Protein AF-A0A1V5F8I4-F1 (afdb_monomer_lite)

Foldseek 3Di:
DQDPVPPDQNQVVLLVLLVCQVVLHQDEAEQDDPPLVDFLSDDPQLVQLSVLSCVLADAPSRNYHYYTDNFDDPDPPGDPDDDPCVPDPQAHWPDHDNGQCVQDDPPDPFWGKTHGPFWIKIHGQAQQDKDKDAAPDWWQWPVVRDTDRMDIADHSGMTTTGHDPDPPPD

Secondary structure (DSSP, 8-state):
----TTTS-HHHHHHHHHHHHHTT--EEEE---TTSSSGGG--HHHHHHHHHHHHHH--TTS-EEEE---SSSS-TTS-----GGGG----SBS---SSGGGGBPTT-SSEEEEEETTEEEEEE--SS--EEEEEEEEEEETTTTEEEEEEEE-TTEEEEEEPP------

pLDDT: mean 89.68, std 12.41, range [40.22, 98.56]

Radius of gyration: 15.93 Å; chains: 1; bounding box: 41×40×38 Å

Structure (mmCIF, N/CA/C/O backbone):
data_AF-A0A1V5F8I4-F1
#
_entry.id   AF-A0A1V5F8I4-F1
#
loop_
_atom_site.group_PDB
_atom_site.id
_atom_site.type_symbol
_atom_site.label_atom_id
_atom_site.label_alt_id
_atom_site.label_comp_id
_atom_site.label_asym_id
_atom_site.label_entity_id
_atom_site.label_seq_id
_atom_site.pdbx_PDB_ins_code
_atom_site.Cartn_x
_atom_site.Cartn_y
_atom_site.Cartn_z
_atom_site.occupancy
_atom_site.B_iso_or_equiv
_atom_site.auth_seq_id
_atom_site.auth_comp_id
_atom_site.auth_asym_id
_atom_site.auth_atom_id
_atom_site.pdbx_PDB_model_num
ATOM 1 N N . MET A 1 1 ? 1.263 0.040 -13.005 1.00 61.34 1 MET A N 1
ATOM 2 C CA . MET A 1 1 ? 0.921 1.371 -12.443 1.00 61.34 1 MET A CA 1
ATOM 3 C C . MET A 1 1 ? -0.099 1.089 -11.346 1.00 61.34 1 MET A C 1
ATOM 5 O O . MET A 1 1 ? -1.054 0.413 -11.674 1.00 61.34 1 MET A O 1
ATOM 9 N N . HIS A 1 2 ? 0.117 1.453 -10.074 1.00 64.38 2 HIS A N 1
ATOM 10 C CA . HIS A 1 2 ? -0.819 1.110 -8.966 1.00 64.38 2 HIS A CA 1
ATOM 11 C C . HIS A 1 2 ? -1.588 2.307 -8.398 1.00 64.38 2 HIS A C 1
ATOM 13 O O . HIS A 1 2 ? -2.452 2.142 -7.544 1.00 64.38 2 HIS A O 1
ATOM 19 N N . ALA A 1 3 ? -1.288 3.502 -8.893 1.00 67.25 3 ALA A N 1
ATOM 20 C CA . ALA A 1 3 ? -2.023 4.719 -8.622 1.00 67.25 3 ALA A CA 1
ATOM 21 C C . ALA A 1 3 ? -2.106 5.454 -9.962 1.00 67.25 3 ALA A C 1
ATOM 23 O O . ALA A 1 3 ? -1.100 5.928 -10.487 1.00 67.25 3 ALA A O 1
ATOM 24 N N . ASN A 1 4 ? -3.263 5.342 -10.608 1.00 74.12 4 ASN A N 1
ATOM 25 C CA . ASN A 1 4 ? -3.566 6.023 -11.859 1.00 74.12 4 ASN A CA 1
ATOM 26 C C . ASN A 1 4 ? -4.978 6.603 -11.803 1.00 74.12 4 ASN A C 1
ATOM 28 O O . ASN A 1 4 ? -5.811 6.378 -12.681 1.00 74.12 4 ASN A O 1
ATOM 32 N N . GLU A 1 5 ? -5.257 7.310 -10.716 1.00 72.38 5 GLU A N 1
ATOM 33 C CA . GLU A 1 5 ? -6.597 7.691 -10.278 1.00 72.38 5 GLU A CA 1
ATOM 34 C C . GLU A 1 5 ? -7.369 8.555 -11.287 1.00 72.38 5 GLU A C 1
ATOM 36 O O . GLU A 1 5 ? -8.589 8.695 -11.168 1.00 72.38 5 GLU A O 1
ATOM 41 N N . LYS A 1 6 ? -6.664 9.130 -12.272 1.00 80.75 6 LYS A N 1
ATOM 42 C CA . LYS A 1 6 ? -7.229 9.971 -13.334 1.00 80.75 6 LYS A CA 1
ATOM 43 C C . LYS A 1 6 ? -7.647 9.206 -14.585 1.00 80.75 6 LYS A C 1
ATOM 45 O O . LYS A 1 6 ? -8.505 9.703 -15.306 1.00 80.75 6 LYS A O 1
ATOM 50 N N . PHE A 1 7 ? -7.038 8.055 -14.869 1.00 82.81 7 PHE A N 1
ATOM 51 C CA . PHE A 1 7 ? -7.247 7.345 -16.140 1.00 82.81 7 PHE A CA 1
ATOM 52 C C . PHE A 1 7 ? -7.874 5.959 -15.975 1.00 82.81 7 PHE A C 1
ATOM 54 O O . PHE A 1 7 ? -8.386 5.425 -16.952 1.00 82.81 7 PHE A O 1
ATOM 61 N N . MET A 1 8 ? -7.839 5.373 -14.777 1.00 87.75 8 MET A N 1
ATOM 62 C CA . MET A 1 8 ? -8.454 4.075 -14.497 1.00 87.75 8 MET A CA 1
ATOM 63 C C . MET A 1 8 ? -9.005 4.060 -13.073 1.00 87.75 8 MET A C 1
ATOM 65 O O . MET A 1 8 ? -8.408 4.655 -12.168 1.00 87.75 8 MET A O 1
ATOM 69 N N . ASP A 1 9 ? -10.140 3.391 -12.870 1.00 91.88 9 ASP A N 1
ATOM 70 C CA . ASP A 1 9 ? -10.634 3.163 -11.518 1.00 91.88 9 ASP A CA 1
ATOM 71 C C . ASP A 1 9 ? -9.634 2.318 -10.715 1.00 91.88 9 ASP A C 1
ATOM 73 O O . ASP A 1 9 ? -8.974 1.422 -11.245 1.00 91.88 9 ASP A O 1
ATOM 77 N N . TRP A 1 10 ? -9.488 2.611 -9.422 1.00 93.94 10 TRP A N 1
ATOM 78 C CA . TRP A 1 10 ? -8.502 1.916 -8.597 1.00 93.94 10 TRP A CA 1
ATOM 79 C C . TRP A 1 10 ? -8.809 0.416 -8.475 1.00 93.94 10 TRP A C 1
ATOM 81 O O . TRP A 1 10 ? -7.879 -0.389 -8.482 1.00 93.94 10 TRP A O 1
ATOM 91 N N . ARG A 1 11 ? -10.087 0.015 -8.418 1.00 94.69 11 ARG A N 1
ATOM 92 C CA . ARG A 1 11 ? -10.474 -1.401 -8.309 1.00 94.69 11 ARG A CA 1
ATOM 93 C C . ARG A 1 11 ? -10.184 -2.156 -9.602 1.00 94.69 11 ARG A C 1
ATOM 95 O O . ARG A 1 11 ? -9.601 -3.235 -9.543 1.00 94.69 11 ARG A O 1
ATOM 102 N N . GLU A 1 12 ? -10.511 -1.568 -10.753 1.00 95.00 12 GLU A N 1
ATOM 103 C CA . GLU A 1 12 ? -10.166 -2.125 -12.073 1.00 95.00 12 GLU A CA 1
ATOM 104 C C . GLU A 1 12 ? -8.650 -2.286 -12.226 1.00 95.00 12 GLU A C 1
ATOM 106 O O . GLU A 1 12 ? -8.157 -3.328 -12.662 1.00 95.00 12 GLU A O 1
ATOM 111 N N . LEU A 1 13 ? -7.895 -1.277 -11.782 1.00 93.75 13 LEU A N 1
ATOM 112 C CA . LEU A 1 13 ? -6.442 -1.325 -11.764 1.00 93.75 13 LEU A CA 1
ATOM 113 C C . LEU A 1 13 ? -5.931 -2.473 -10.889 1.00 93.75 13 LEU A C 1
ATOM 115 O O . LEU A 1 13 ? -5.021 -3.179 -11.311 1.00 93.75 13 LEU A O 1
ATOM 119 N N . MET A 1 14 ? -6.489 -2.686 -9.694 1.00 96.00 14 MET A N 1
ATOM 120 C CA . MET 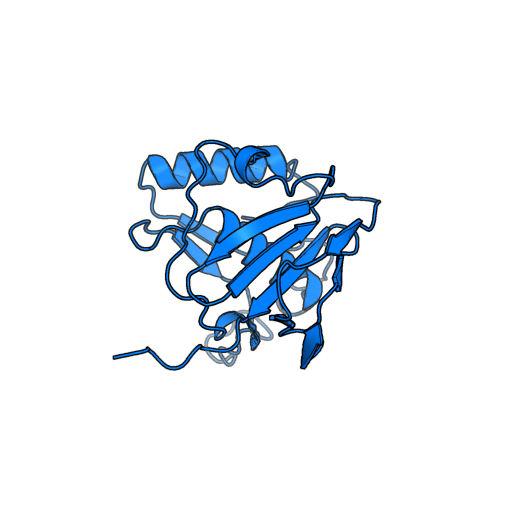A 1 14 ? -6.082 -3.800 -8.828 1.00 96.00 14 MET A CA 1
ATOM 121 C C . MET A 1 14 ? -6.453 -5.168 -9.410 1.00 96.00 14 MET A C 1
ATOM 123 O O . MET A 1 14 ? -5.637 -6.085 -9.315 1.00 96.00 14 MET A O 1
ATOM 127 N N . ALA A 1 15 ? -7.618 -5.304 -10.050 1.00 96.12 15 ALA A N 1
ATOM 128 C CA . ALA A 1 15 ? -8.015 -6.534 -10.737 1.00 96.12 15 ALA A CA 1
ATOM 129 C C . ALA A 1 15 ? -7.004 -6.904 -11.835 1.00 96.12 15 ALA A C 1
ATOM 131 O O . ALA A 1 15 ? -6.433 -7.991 -11.811 1.00 96.12 15 ALA A O 1
ATOM 132 N N . MET A 1 16 ? -6.646 -5.945 -12.695 1.00 95.38 16 MET A N 1
ATOM 133 C CA . MET A 1 16 ? -5.608 -6.146 -13.711 1.00 95.38 16 MET A CA 1
ATOM 134 C C . MET A 1 16 ? -4.260 -6.562 -13.093 1.00 95.38 16 MET A C 1
ATOM 136 O O . MET A 1 16 ? -3.529 -7.369 -13.660 1.00 95.38 16 MET A O 1
ATOM 140 N N . GLN A 1 17 ? -3.889 -6.011 -11.936 1.00 95.44 17 GLN A N 1
ATOM 141 C CA . GLN A 1 17 ? -2.620 -6.348 -11.276 1.00 95.44 17 GLN A CA 1
ATOM 142 C C . GLN A 1 17 ? -2.619 -7.766 -10.694 1.00 95.44 17 GLN A C 1
ATOM 144 O O . GLN A 1 17 ? -1.583 -8.435 -10.730 1.00 95.44 17 GLN A O 1
ATOM 149 N N . ILE A 1 18 ? -3.768 -8.231 -10.205 1.00 96.88 18 ILE A N 1
ATOM 150 C CA . ILE A 1 18 ? -3.981 -9.620 -9.792 1.00 96.88 18 ILE A CA 1
ATOM 151 C C . ILE A 1 18 ? -3.860 -10.561 -11.000 1.00 96.88 18 ILE A C 1
ATOM 153 O O . ILE A 1 18 ? -3.102 -11.529 -10.929 1.00 96.88 18 ILE A O 1
ATOM 157 N N . ASP A 1 19 ? -4.488 -10.229 -12.129 1.00 97.06 19 ASP A N 1
ATOM 158 C CA . ASP A 1 19 ? -4.408 -11.038 -13.352 1.00 97.06 19 ASP A CA 1
ATOM 159 C C . ASP A 1 19 ? -2.969 -11.153 -13.871 1.00 97.06 19 ASP A C 1
ATOM 161 O O . ASP A 1 19 ? -2.501 -12.240 -14.225 1.00 97.06 19 ASP A O 1
ATOM 165 N N . LEU A 1 20 ? -2.229 -10.038 -13.877 1.00 95.69 20 LEU A N 1
ATOM 166 C CA . LEU A 1 20 ? -0.826 -10.014 -14.298 1.00 95.69 20 LEU A CA 1
ATOM 167 C C . LEU A 1 20 ? 0.056 -10.891 -13.398 1.00 95.69 20 LEU A C 1
ATOM 169 O O . LEU A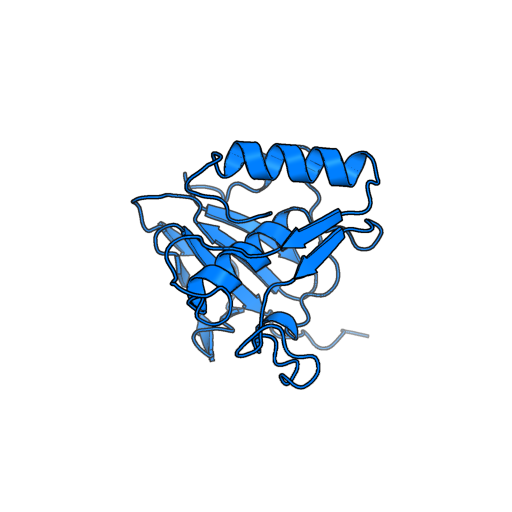 1 20 ? 0.907 -11.631 -13.898 1.00 95.69 20 LEU A O 1
ATOM 173 N N . ARG A 1 21 ? -0.189 -10.836 -12.083 1.00 95.69 21 ARG A N 1
ATOM 174 C CA . ARG A 1 21 ? 0.508 -11.632 -11.064 1.00 95.69 21 ARG A CA 1
ATOM 175 C C . ARG A 1 21 ? 0.252 -13.117 -11.265 1.00 95.69 21 ARG A C 1
ATOM 177 O O . ARG A 1 21 ? 1.197 -13.902 -11.232 1.00 95.69 21 ARG A O 1
ATOM 184 N N . ASP A 1 22 ? -1.004 -13.499 -11.468 1.00 96.25 22 ASP A N 1
ATOM 185 C CA . ASP A 1 22 ? -1.400 -14.902 -11.609 1.00 96.25 22 ASP A CA 1
ATOM 186 C C . ASP A 1 22 ? -0.980 -15.489 -12.959 1.00 96.25 22 ASP A C 1
ATOM 188 O O . ASP A 1 22 ? -0.646 -16.670 -13.043 1.00 96.25 22 ASP A O 1
ATOM 192 N N . SER A 1 23 ? -0.869 -14.644 -13.982 1.00 97.00 23 SER A N 1
ATOM 193 C CA . SER A 1 23 ? -0.302 -15.009 -15.284 1.00 97.00 23 SER A CA 1
ATOM 194 C C . SER A 1 23 ? 1.232 -15.095 -15.284 1.00 97.00 23 SER A C 1
ATOM 196 O O . SER A 1 23 ? 1.824 -15.529 -16.271 1.00 97.00 23 SER A O 1
ATOM 198 N N . GLY A 1 24 ? 1.904 -14.669 -14.206 1.00 95.25 24 GLY A N 1
ATOM 199 C CA . GLY A 1 24 ? 3.365 -14.695 -14.096 1.00 95.25 24 GLY A CA 1
ATOM 200 C C . GLY A 1 24 ? 4.080 -13.673 -14.986 1.00 95.25 24 GLY A C 1
ATOM 201 O O . GLY A 1 24 ? 5.257 -13.858 -15.313 1.00 95.25 24 GLY A O 1
ATOM 202 N N . PHE A 1 25 ? 3.397 -12.599 -15.395 1.00 95.75 25 PHE A N 1
ATOM 203 C CA . PHE A 1 25 ? 4.025 -11.556 -16.199 1.00 95.75 25 PHE A CA 1
ATOM 204 C C . PHE A 1 25 ? 5.079 -10.802 -15.394 1.00 95.75 25 PHE A C 1
ATOM 206 O O . PHE A 1 25 ? 4.881 -10.433 -14.240 1.00 95.75 25 PHE A O 1
ATOM 213 N N . ARG A 1 26 ? 6.209 -10.503 -16.038 1.00 95.75 26 ARG A N 1
ATOM 214 C CA . ARG A 1 26 ? 7.199 -9.583 -15.481 1.00 95.75 26 ARG A CA 1
ATOM 215 C C . ARG A 1 26 ? 6.750 -8.151 -15.724 1.00 95.75 26 ARG A C 1
ATOM 217 O O . ARG A 1 26 ? 6.732 -7.715 -16.873 1.00 95.75 26 ARG A O 1
ATOM 224 N N . ILE A 1 27 ? 6.453 -7.410 -14.660 1.00 93.94 27 ILE A N 1
ATOM 225 C CA . ILE A 1 27 ? 5.980 -6.026 -14.774 1.00 93.94 27 ILE A CA 1
ATOM 226 C C . ILE A 1 27 ? 6.727 -5.085 -13.834 1.00 93.94 27 ILE A C 1
ATOM 228 O O . ILE A 1 27 ? 7.068 -5.425 -12.700 1.00 93.94 27 ILE A O 1
ATOM 232 N N . ALA A 1 28 ? 6.953 -3.867 -14.319 1.00 91.50 28 ALA A N 1
ATOM 233 C CA . ALA A 1 28 ? 7.414 -2.750 -13.512 1.00 91.50 28 ALA A CA 1
ATOM 234 C C . ALA A 1 28 ? 6.234 -1.819 -13.225 1.00 91.50 28 ALA A C 1
ATOM 236 O O . ALA A 1 28 ? 5.653 -1.189 -14.112 1.00 91.50 28 ALA A O 1
ATOM 237 N N . CYS A 1 29 ? 5.879 -1.719 -11.958 1.00 91.12 29 CYS A N 1
ATOM 238 C CA . CYS A 1 29 ? 4.799 -0.899 -11.475 1.00 91.12 29 CYS A CA 1
ATOM 239 C C . CYS A 1 29 ? 5.320 0.461 -11.033 1.00 91.12 29 CYS A C 1
ATOM 241 O O . CYS A 1 29 ? 5.671 0.683 -9.877 1.00 91.12 29 CYS A O 1
ATOM 243 N N . TRP A 1 30 ? 5.347 1.376 -11.996 1.00 88.81 30 TRP A N 1
ATOM 244 C CA . TRP A 1 30 ? 5.804 2.742 -11.785 1.00 88.81 30 TRP A CA 1
ATOM 245 C C . TRP A 1 30 ? 4.743 3.588 -11.066 1.00 88.81 30 TRP A C 1
ATOM 247 O O . TRP A 1 30 ? 3.588 3.640 -11.505 1.00 88.81 30 TRP A O 1
ATOM 257 N N . ALA A 1 31 ? 5.135 4.250 -9.978 1.00 89.38 31 ALA A N 1
ATOM 258 C CA . ALA A 1 31 ? 4.405 5.349 -9.369 1.00 89.38 31 ALA A CA 1
ATOM 259 C C . ALA A 1 31 ? 4.570 6.588 -10.256 1.00 89.38 31 ALA A C 1
ATOM 261 O O . ALA A 1 31 ? 5.685 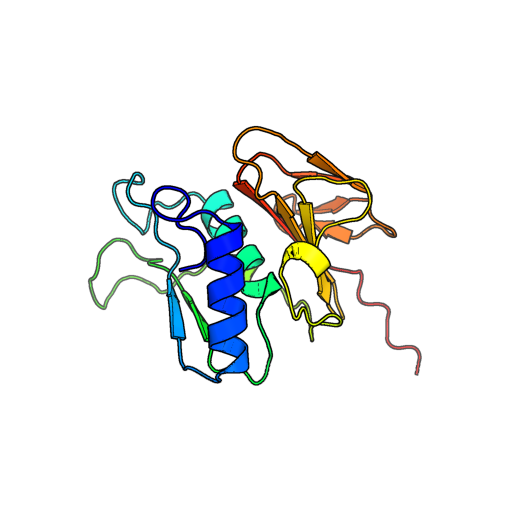7.031 -10.532 1.00 89.38 31 ALA A O 1
ATOM 262 N N . LYS A 1 32 ? 3.452 7.131 -10.736 1.00 84.50 32 LYS A N 1
ATOM 263 C CA . LYS A 1 32 ? 3.433 8.293 -11.623 1.00 84.50 32 LYS A CA 1
ATOM 264 C C . LYS A 1 32 ? 2.222 9.145 -11.318 1.00 84.50 32 LYS A C 1
ATOM 266 O O . LYS A 1 32 ? 1.147 8.603 -11.101 1.00 84.50 32 LYS A O 1
ATOM 271 N N . ARG A 1 33 ? 2.388 10.463 -11.347 1.00 80.00 33 ARG A N 1
ATOM 272 C CA . ARG A 1 33 ? 1.306 11.417 -11.129 1.00 80.00 33 ARG A CA 1
ATOM 273 C C . ARG A 1 33 ? 1.464 12.594 -12.089 1.00 80.00 33 ARG A C 1
ATOM 275 O O . ARG A 1 33 ? 2.488 13.264 -12.093 1.00 80.00 33 ARG A O 1
ATOM 282 N N . ALA A 1 34 ? 0.483 12.787 -12.971 1.00 69.50 34 ALA A N 1
ATOM 283 C CA . ALA A 1 34 ? 0.601 13.711 -14.105 1.00 69.50 34 ALA A CA 1
ATOM 284 C C . ALA A 1 34 ? 0.564 15.201 -13.705 1.00 69.50 34 ALA A C 1
ATOM 286 O O . ALA A 1 34 ? 1.034 16.047 -14.457 1.00 69.50 34 ALA A O 1
ATOM 287 N N . ASP A 1 35 ? 0.013 15.532 -12.536 1.00 72.38 35 ASP A N 1
ATOM 288 C CA . ASP A 1 35 ? -0.168 16.905 -12.043 1.00 72.38 35 ASP A CA 1
ATOM 289 C C . ASP A 1 35 ? 0.946 17.407 -11.115 1.00 72.38 35 ASP A C 1
ATOM 291 O O . ASP A 1 35 ? 0.940 18.582 -10.763 1.00 72.38 35 ASP A O 1
ATOM 295 N N . SER A 1 36 ? 1.934 16.586 -10.738 1.00 63.19 36 SER A N 1
ATOM 296 C CA . SER A 1 36 ? 2.998 17.019 -9.814 1.00 63.19 36 SER A CA 1
ATOM 297 C C . SER A 1 36 ? 4.071 17.910 -10.463 1.00 63.19 36 SER A C 1
ATOM 299 O O . SER A 1 36 ? 5.066 18.249 -9.820 1.00 63.19 36 SER A O 1
ATOM 301 N N . GLY A 1 37 ? 3.917 18.272 -11.743 1.00 68.44 37 GLY A N 1
ATOM 302 C CA . GLY A 1 37 ? 4.889 19.022 -12.553 1.00 68.44 37 GLY A CA 1
ATOM 303 C C . GLY A 1 37 ? 6.160 18.228 -12.887 1.00 68.44 37 GLY A C 1
ATOM 304 O O . GLY A 1 37 ? 6.683 18.328 -13.992 1.00 68.44 37 GLY A O 1
ATOM 305 N N . SER A 1 38 ? 6.636 17.401 -11.955 1.00 74.38 38 SER A N 1
ATOM 306 C CA . SER A 1 38 ? 7.730 16.454 -12.127 1.00 74.38 38 SER A CA 1
ATOM 307 C C . SER A 1 38 ? 7.522 15.210 -11.258 1.00 74.38 38 SER A C 1
ATOM 309 O O . SER A 1 38 ? 7.080 15.316 -10.112 1.00 74.38 38 SER A O 1
ATOM 311 N N . GLU A 1 39 ? 7.874 14.032 -11.781 1.00 74.62 39 GLU A N 1
ATOM 312 C CA . GLU A 1 39 ? 7.718 12.744 -11.083 1.00 74.62 39 GLU A CA 1
ATOM 313 C C . GLU A 1 39 ? 8.534 12.684 -9.774 1.00 74.62 39 GLU A C 1
ATOM 315 O O . GLU A 1 39 ? 8.083 12.090 -8.802 1.00 74.62 39 GLU A O 1
ATOM 320 N N . TRP A 1 40 ? 9.678 13.374 -9.690 1.00 78.12 40 TRP A N 1
ATOM 321 C CA . TRP A 1 40 ? 10.500 13.412 -8.468 1.00 78.12 40 TRP A CA 1
ATOM 322 C C . TRP A 1 40 ? 9.933 14.277 -7.339 1.00 78.12 40 TRP A C 1
ATOM 324 O O . TRP A 1 40 ? 10.397 14.195 -6.207 1.00 78.12 40 TRP A O 1
ATOM 334 N N . ARG A 1 41 ? 8.928 15.112 -7.629 1.00 82.56 41 ARG A N 1
ATOM 335 C CA . ARG A 1 41 ? 8.237 15.954 -6.636 1.00 82.56 41 ARG A CA 1
ATOM 336 C C . ARG A 1 41 ? 6.930 15.331 -6.150 1.00 82.56 41 ARG A C 1
ATOM 338 O O . ARG A 1 41 ? 6.072 16.046 -5.635 1.00 82.56 41 ARG A O 1
ATOM 345 N N . MET A 1 42 ? 6.726 14.032 -6.366 1.00 87.81 42 MET A N 1
ATOM 346 C CA . MET A 1 42 ? 5.512 13.373 -5.890 1.00 87.81 42 MET A CA 1
ATOM 347 C C . MET A 1 42 ? 5.410 13.472 -4.358 1.00 87.81 42 MET A C 1
ATOM 349 O O . MET A 1 42 ? 6.392 13.182 -3.672 1.00 87.81 42 MET A O 1
ATOM 353 N N . PRO A 1 43 ? 4.238 13.852 -3.814 1.00 89.69 43 PRO A N 1
ATOM 354 C CA . PRO A 1 43 ? 4.017 13.863 -2.373 1.00 89.69 43 PRO A CA 1
ATOM 355 C C . PRO A 1 43 ? 4.271 12.488 -1.756 1.00 89.69 43 PRO A C 1
ATOM 357 O O . PRO A 1 43 ? 3.916 11.459 -2.346 1.00 89.69 43 PRO A O 1
ATOM 360 N N . ILE A 1 44 ? 4.843 12.470 -0.553 1.00 90.38 44 ILE A N 1
ATOM 361 C CA . ILE A 1 44 ? 5.172 11.235 0.165 1.00 90.38 44 ILE A CA 1
ATOM 362 C C . ILE A 1 44 ? 3.929 10.366 0.395 1.00 90.38 44 ILE A C 1
ATOM 364 O O . ILE A 1 44 ? 3.993 9.145 0.274 1.00 90.38 44 ILE A O 1
ATOM 368 N N . GLU A 1 45 ? 2.777 10.991 0.633 1.00 92.44 45 GLU A N 1
ATOM 369 C CA . GLU A 1 45 ? 1.497 10.320 0.845 1.00 92.44 45 GLU A CA 1
ATOM 370 C C . GLU A 1 45 ? 1.042 9.560 -0.400 1.00 92.44 45 GLU A C 1
ATOM 372 O O . GLU A 1 45 ? 0.540 8.443 -0.295 1.00 92.44 45 GLU A O 1
ATOM 377 N N . TYR A 1 46 ? 1.258 10.138 -1.585 1.00 92.06 46 TYR A N 1
ATOM 378 C CA . TYR A 1 46 ? 0.932 9.485 -2.849 1.00 92.06 46 TYR A CA 1
ATOM 379 C C . TYR A 1 46 ? 1.871 8.311 -3.129 1.00 92.06 46 TYR A C 1
ATOM 381 O O . TYR A 1 46 ? 1.434 7.239 -3.552 1.00 92.06 46 TYR A O 1
ATOM 389 N N . LEU A 1 47 ? 3.167 8.494 -2.862 1.00 93.12 47 LEU A N 1
ATOM 390 C CA . LEU A 1 47 ? 4.150 7.422 -2.991 1.00 93.12 47 LEU A CA 1
ATOM 391 C C . LEU A 1 47 ? 3.783 6.247 -2.083 1.00 93.12 47 LEU A C 1
ATOM 393 O O . LEU A 1 47 ? 3.725 5.115 -2.562 1.00 93.12 47 LEU A O 1
ATOM 397 N N . LEU A 1 48 ? 3.439 6.522 -0.824 1.00 96.06 48 LEU A N 1
ATOM 398 C CA . LEU A 1 48 ? 2.982 5.508 0.119 1.00 96.06 48 LEU A CA 1
ATOM 399 C C . LEU A 1 48 ? 1.677 4.840 -0.333 1.00 96.06 48 LEU A C 1
ATOM 401 O O . LEU A 1 48 ? 1.581 3.618 -0.292 1.00 96.06 48 LEU A O 1
ATOM 405 N N . PHE A 1 49 ? 0.695 5.609 -0.813 1.00 96.25 49 PHE A N 1
ATOM 406 C CA . PHE A 1 49 ? -0.547 5.067 -1.373 1.00 96.25 49 PHE A CA 1
ATOM 407 C C . PHE A 1 49 ? -0.275 4.086 -2.519 1.00 96.25 49 PHE A C 1
ATOM 409 O O . PHE A 1 49 ? -0.792 2.965 -2.525 1.00 96.25 49 PHE A O 1
ATOM 416 N N . SER A 1 50 ? 0.587 4.473 -3.461 1.00 95.81 50 SER A N 1
ATOM 417 C CA . SER A 1 50 ? 0.952 3.627 -4.598 1.00 95.81 50 SER A CA 1
ATOM 418 C C . SER A 1 50 ? 1.731 2.374 -4.175 1.00 95.81 50 SER A C 1
ATOM 420 O O . SER A 1 50 ? 1.516 1.302 -4.740 1.00 95.81 50 SER A O 1
ATOM 422 N N . TYR A 1 51 ? 2.607 2.495 -3.171 1.00 97.12 51 TYR A N 1
ATOM 423 C CA . TYR A 1 51 ? 3.408 1.393 -2.649 1.00 97.12 51 TYR A CA 1
ATOM 424 C C . TYR A 1 51 ? 2.546 0.386 -1.887 1.00 97.12 51 TYR A C 1
ATOM 426 O O . TYR A 1 51 ? 2.591 -0.806 -2.173 1.00 97.12 51 TYR A O 1
ATOM 434 N N . CYS A 1 52 ? 1.683 0.849 -0.982 1.00 98.00 52 CYS A N 1
ATOM 435 C CA . CYS A 1 52 ? 0.756 -0.034 -0.280 1.00 98.00 52 CYS A CA 1
ATOM 436 C C . CYS A 1 52 ? -0.258 -0.682 -1.238 1.00 98.00 52 CYS A C 1
ATOM 438 O O . CYS A 1 52 ? -0.596 -1.849 -1.056 1.00 98.00 52 CYS A O 1
ATOM 440 N N . SER A 1 53 ? -0.688 0.015 -2.299 1.00 97.44 53 SER A N 1
ATOM 441 C CA . SER A 1 53 ? -1.528 -0.584 -3.351 1.00 97.44 53 SER A CA 1
ATOM 442 C C . SER A 1 53 ? -0.800 -1.704 -4.108 1.00 97.44 53 SER A C 1
ATOM 444 O O . SER A 1 53 ? -1.387 -2.745 -4.387 1.00 97.44 53 SER A O 1
ATOM 446 N N . PHE A 1 54 ? 0.497 -1.540 -4.396 1.00 97.25 54 PHE A N 1
ATOM 447 C CA . PHE A 1 54 ? 1.334 -2.630 -4.913 1.00 97.25 54 PHE A CA 1
ATOM 448 C C . PHE A 1 54 ? 1.382 -3.809 -3.932 1.00 97.25 54 PHE A C 1
ATOM 450 O O . PHE A 1 54 ? 1.142 -4.953 -4.321 1.00 97.25 54 PHE A O 1
ATOM 457 N N . LEU A 1 55 ? 1.626 -3.529 -2.650 1.00 98.00 55 LEU A N 1
ATOM 458 C CA . LEU A 1 55 ? 1.726 -4.551 -1.611 1.00 98.00 55 LEU A CA 1
ATOM 459 C C . LEU A 1 55 ? 0.431 -5.371 -1.452 1.00 98.00 55 LEU A C 1
ATOM 461 O O . LEU A 1 55 ? 0.515 -6.584 -1.272 1.00 98.00 55 LEU A O 1
ATOM 465 N N . LEU A 1 56 ? -0.762 -4.797 -1.656 1.00 98.00 56 LEU A N 1
ATOM 466 C CA . LEU A 1 56 ? -2.021 -5.570 -1.661 1.00 98.00 56 LEU A CA 1
ATOM 467 C C . LEU A 1 56 ? -1.991 -6.780 -2.610 1.00 98.00 56 LEU A C 1
ATOM 469 O O . LEU A 1 56 ? -2.610 -7.799 -2.316 1.00 98.00 56 LEU A O 1
ATOM 473 N N . THR A 1 57 ? -1.244 -6.699 -3.714 1.00 96.75 57 THR A N 1
ATOM 474 C CA . THR A 1 57 ? -1.190 -7.744 -4.754 1.00 96.75 57 THR A CA 1
ATOM 475 C C . THR A 1 57 ? 0.175 -8.431 -4.877 1.00 96.75 57 THR A C 1
ATOM 477 O O . THR A 1 57 ? 0.297 -9.413 -5.603 1.00 96.75 57 THR A O 1
ATOM 480 N N . TYR A 1 58 ? 1.197 -7.963 -4.153 1.00 96.75 58 TYR A N 1
ATOM 481 C CA . TYR A 1 58 ? 2.565 -8.488 -4.208 1.00 96.75 58 TYR A CA 1
ATOM 482 C C . TYR A 1 58 ? 2.671 -9.965 -3.800 1.00 96.75 58 TYR A C 1
ATOM 484 O O . TYR A 1 58 ? 2.117 -10.381 -2.788 1.00 96.75 58 TYR A O 1
ATOM 492 N N . GLU A 1 59 ? 3.463 -10.755 -4.520 1.00 97.06 59 GLU A N 1
ATOM 493 C CA . GLU A 1 59 ? 3.783 -12.133 -4.136 1.00 97.06 59 GLU A CA 1
ATOM 494 C C . GLU A 1 59 ? 5.296 -12.341 -4.218 1.00 97.06 59 GLU A C 1
ATOM 496 O O . GLU A 1 59 ? 5.881 -11.974 -5.238 1.00 97.06 59 GLU A O 1
ATOM 501 N N . PRO A 1 60 ? 5.938 -12.997 -3.231 1.00 95.19 60 PRO A N 1
ATOM 502 C CA . PRO A 1 60 ? 7.394 -13.184 -3.217 1.00 95.19 60 PRO A CA 1
ATOM 503 C C . PRO A 1 60 ? 7.975 -13.885 -4.452 1.00 95.19 60 PRO A C 1
ATOM 505 O O . PRO A 1 60 ? 9.153 -13.733 -4.756 1.00 95.19 60 PRO A O 1
ATOM 508 N N . ARG A 1 61 ? 7.163 -14.687 -5.150 1.00 94.19 61 ARG A N 1
ATOM 509 C CA . ARG A 1 61 ? 7.564 -15.422 -6.361 1.00 94.19 61 ARG A CA 1
ATOM 510 C C . ARG A 1 61 ? 7.121 -14.746 -7.660 1.00 94.19 61 ARG A C 1
ATOM 512 O O . ARG A 1 61 ? 7.459 -15.244 -8.729 1.00 94.19 61 ARG A O 1
ATOM 519 N N . SER A 1 62 ? 6.360 -13.655 -7.583 1.00 93.50 62 SER A N 1
ATOM 520 C CA . SER A 1 62 ? 5.910 -12.931 -8.770 1.00 93.50 62 SER A CA 1
ATOM 521 C C . SER A 1 62 ? 6.990 -11.942 -9.227 1.00 93.50 62 SER A C 1
ATOM 523 O O . SER A 1 62 ? 7.519 -11.204 -8.393 1.00 93.50 62 SER A O 1
ATOM 525 N N . PRO A 1 63 ? 7.328 -11.875 -10.529 1.00 94.00 63 PRO A N 1
ATOM 526 C CA . PRO A 1 63 ? 8.332 -10.951 -11.059 1.00 94.00 63 PRO A CA 1
ATOM 527 C C . PRO A 1 63 ? 7.774 -9.523 -11.221 1.00 94.00 63 PRO A C 1
ATOM 529 O O . PRO A 1 63 ? 7.913 -8.894 -12.273 1.00 94.00 63 PRO A O 1
ATOM 532 N N . HIS A 1 64 ? 7.112 -9.019 -10.181 1.00 94.62 64 HIS A N 1
ATOM 533 C CA . HIS A 1 64 ? 6.540 -7.681 -10.114 1.00 94.62 64 HIS A CA 1
ATOM 534 C C . HIS A 1 64 ? 7.450 -6.774 -9.290 1.00 94.62 64 HIS A C 1
ATOM 536 O O . HIS A 1 64 ? 7.838 -7.110 -8.172 1.00 94.62 64 HIS A O 1
ATOM 542 N N . TYR A 1 65 ? 7.746 -5.594 -9.818 1.00 94.75 65 TYR A N 1
ATOM 543 C CA . TYR A 1 65 ? 8.615 -4.619 -9.165 1.00 94.75 65 TYR A CA 1
ATOM 544 C C . TYR A 1 65 ? 7.863 -3.312 -8.974 1.00 94.75 65 TYR A C 1
ATOM 546 O O . TYR A 1 65 ? 7.135 -2.897 -9.869 1.00 94.75 65 TYR A O 1
ATOM 554 N N . TRP A 1 66 ? 8.066 -2.627 -7.854 1.00 94.56 66 TRP A N 1
ATOM 555 C CA . TRP A 1 66 ? 7.566 -1.267 -7.662 1.00 94.56 66 TRP A CA 1
ATOM 556 C C . TRP A 1 66 ? 8.707 -0.261 -7.804 1.00 94.56 66 TRP A C 1
ATOM 558 O O . TRP A 1 66 ? 9.832 -0.523 -7.379 1.00 94.56 66 TRP A O 1
ATOM 568 N N . GLY A 1 67 ? 8.426 0.888 -8.411 1.00 91.44 67 GLY A N 1
ATOM 569 C CA . GLY A 1 67 ? 9.423 1.933 -8.613 1.00 91.44 67 GLY A CA 1
ATOM 570 C C . GLY A 1 67 ? 8.802 3.298 -8.867 1.00 91.44 67 GLY A C 1
ATOM 571 O O . GLY A 1 67 ? 7.588 3.437 -8.966 1.00 91.44 67 GLY A O 1
ATOM 572 N N . GLY A 1 68 ? 9.652 4.309 -8.985 1.00 87.38 68 GLY A N 1
ATOM 573 C CA . GLY A 1 68 ? 9.282 5.697 -9.224 1.00 87.38 68 GLY A CA 1
ATOM 574 C C . GLY A 1 68 ? 10.529 6.517 -9.540 1.00 87.38 68 GLY A C 1
ATOM 575 O O . GLY A 1 68 ? 11.655 6.025 -9.431 1.00 87.38 68 GLY A O 1
ATOM 576 N N . ASN A 1 69 ? 10.339 7.765 -9.958 1.00 83.88 69 ASN A N 1
ATOM 577 C CA . ASN A 1 69 ? 11.455 8.675 -10.178 1.00 83.88 69 ASN A CA 1
ATOM 578 C C . ASN A 1 69 ? 11.831 9.362 -8.857 1.00 83.88 69 ASN A C 1
ATOM 580 O O . ASN A 1 69 ? 11.062 10.172 -8.352 1.00 83.88 69 ASN A O 1
ATOM 584 N N . TRP A 1 70 ? 13.000 9.035 -8.306 1.00 75.88 70 TRP A N 1
ATOM 585 C CA . TRP A 1 70 ? 13.461 9.530 -6.999 1.00 75.88 70 TRP A CA 1
ATOM 586 C C . TRP A 1 70 ? 14.402 10.735 -7.087 1.00 75.88 70 TRP A C 1
ATOM 588 O O . TRP A 1 70 ? 14.700 11.363 -6.076 1.00 75.88 70 TRP A O 1
ATOM 598 N N . GLY A 1 71 ? 14.902 11.042 -8.284 1.00 72.75 71 GLY A N 1
ATOM 599 C CA . GLY A 1 71 ? 15.989 11.993 -8.485 1.00 72.75 71 GLY A CA 1
ATOM 600 C C . GLY A 1 71 ? 15.550 13.268 -9.197 1.00 72.75 71 GLY A C 1
ATOM 601 O O . GLY A 1 71 ? 14.680 13.257 -10.068 1.00 72.75 71 GLY A O 1
ATOM 602 N N . GLN A 1 72 ? 16.200 14.390 -8.883 1.00 70.50 72 GLN A N 1
ATOM 603 C CA . GLN A 1 72 ? 16.023 15.623 -9.644 1.00 70.50 72 GLN A CA 1
ATOM 604 C C . GLN A 1 72 ? 16.604 15.439 -11.060 1.00 70.50 72 GLN A C 1
ATOM 606 O O . GLN A 1 72 ? 17.810 15.544 -11.276 1.00 70.50 72 GLN A O 1
ATOM 611 N N . GLY A 1 73 ? 15.729 15.139 -12.023 1.00 64.56 73 GLY A N 1
ATOM 612 C CA . GLY A 1 73 ? 16.067 14.961 -13.439 1.00 64.56 73 GLY A CA 1
ATOM 613 C C . GLY A 1 73 ? 16.508 13.542 -13.827 1.00 64.56 73 GLY A C 1
ATOM 614 O O . GLY A 1 73 ? 16.872 12.725 -12.992 1.00 64.56 73 GLY A O 1
ATOM 615 N N . TRP A 1 74 ? 16.497 13.265 -15.133 1.00 62.47 74 TRP A N 1
ATOM 616 C CA . TRP A 1 74 ? 16.836 11.960 -15.730 1.00 62.47 74 TRP A CA 1
ATOM 617 C C . TRP A 1 74 ? 18.347 11.712 -15.872 1.00 62.47 74 TRP A C 1
ATOM 619 O O . TRP A 1 74 ? 18.767 10.769 -16.539 1.00 62.47 74 TRP A O 1
ATOM 629 N N . SER A 1 75 ? 19.189 12.583 -15.308 1.00 67.06 75 SER A N 1
ATOM 630 C CA . SER A 1 75 ? 20.637 12.423 -15.427 1.00 67.06 75 SER A CA 1
ATOM 631 C C . SER A 1 75 ? 21.099 11.182 -14.661 1.00 67.06 75 SER A C 1
ATOM 633 O O . SER A 1 75 ? 20.680 10.963 -13.525 1.00 67.06 75 SER A O 1
ATOM 635 N N . SER A 1 76 ? 22.038 10.428 -15.235 1.00 60.09 76 SER A N 1
ATOM 636 C CA . SER A 1 76 ? 22.671 9.246 -14.623 1.00 60.09 76 SER A CA 1
ATOM 637 C C . SER A 1 76 ? 23.417 9.521 -13.307 1.00 60.09 76 SER A C 1
ATOM 639 O O . SER A 1 76 ? 23.968 8.601 -12.713 1.00 60.09 76 SER A O 1
ATOM 641 N N . ARG A 1 77 ? 23.457 10.782 -12.853 1.00 68.06 77 ARG A N 1
ATOM 642 C CA . ARG A 1 77 ? 24.138 11.239 -11.635 1.00 68.06 77 ARG A CA 1
ATOM 643 C C . ARG A 1 77 ? 23.189 11.599 -10.492 1.00 68.06 77 ARG A C 1
ATOM 645 O O . ARG A 1 77 ? 23.669 11.997 -9.435 1.00 68.06 77 ARG A O 1
ATOM 652 N N . SER A 1 78 ? 21.872 11.507 -10.686 1.00 67.25 78 SER A N 1
ATOM 653 C CA . SER A 1 78 ? 20.929 11.792 -9.601 1.00 67.25 78 SER A CA 1
ATOM 654 C C . SER A 1 78 ? 21.009 10.683 -8.542 1.00 67.25 78 SER A C 1
ATOM 656 O O . SER A 1 78 ? 20.975 9.507 -8.915 1.00 67.25 78 SER A O 1
ATOM 658 N N . PRO A 1 79 ? 21.152 11.008 -7.244 1.00 71.62 79 PRO A N 1
ATOM 659 C CA . PRO A 1 79 ? 21.261 9.995 -6.204 1.00 71.62 79 PRO A CA 1
ATOM 660 C C . PRO A 1 79 ? 19.980 9.157 -6.135 1.00 71.62 79 PRO A C 1
ATOM 662 O O . PRO A 1 79 ? 18.867 9.684 -6.128 1.00 71.62 79 PRO A O 1
ATOM 665 N N . PHE A 1 80 ? 20.140 7.835 -6.075 1.00 79.50 80 PHE A N 1
ATOM 666 C CA . PHE A 1 80 ? 19.035 6.914 -5.839 1.00 79.50 80 PHE A CA 1
ATOM 667 C C . PHE A 1 80 ? 18.622 6.997 -4.364 1.00 79.50 80 PHE A C 1
ATOM 669 O O . PHE A 1 80 ? 19.278 6.417 -3.501 1.00 79.50 80 PHE A O 1
ATOM 676 N N . ALA A 1 81 ? 17.561 7.754 -4.081 1.00 83.88 81 ALA A N 1
ATOM 677 C CA . ALA A 1 81 ? 17.081 8.029 -2.728 1.00 83.88 81 ALA A CA 1
ATOM 678 C C . ALA A 1 81 ? 15.588 7.672 -2.594 1.00 83.88 81 ALA A C 1
ATOM 680 O O . ALA A 1 81 ? 14.736 8.564 -2.619 1.00 83.88 81 ALA A O 1
ATOM 681 N N . PRO A 1 82 ? 15.234 6.377 -2.516 1.00 86.88 82 PRO A N 1
ATOM 682 C CA . PRO A 1 82 ? 13.844 5.983 -2.352 1.00 86.88 82 PRO A CA 1
ATOM 683 C C . PRO A 1 82 ? 13.337 6.360 -0.941 1.00 86.88 82 PRO A C 1
ATOM 685 O O . PRO A 1 82 ? 14.135 6.494 -0.008 1.00 86.88 82 PRO A O 1
ATOM 688 N N . PRO A 1 83 ? 12.018 6.530 -0.753 1.00 89.69 83 PRO A N 1
ATOM 689 C CA . PRO A 1 83 ? 11.450 6.914 0.538 1.00 89.69 83 PRO A CA 1
ATOM 690 C C . PRO A 1 83 ? 11.760 5.923 1.665 1.00 89.69 83 PRO A C 1
ATOM 692 O O . PRO A 1 83 ? 11.718 4.718 1.451 1.00 89.69 83 PRO A O 1
ATOM 695 N N . ALA A 1 84 ? 11.962 6.398 2.897 1.00 91.62 84 ALA A N 1
ATOM 696 C CA . ALA A 1 84 ? 12.326 5.535 4.030 1.00 91.62 84 ALA A CA 1
ATOM 697 C C . ALA A 1 84 ? 11.378 4.331 4.237 1.00 91.62 84 ALA A C 1
ATOM 699 O O . ALA A 1 84 ? 11.831 3.238 4.575 1.00 91.62 84 ALA A O 1
ATOM 700 N N . PHE A 1 85 ? 10.076 4.495 3.964 1.00 93.94 85 PHE A N 1
ATOM 701 C CA . PHE A 1 85 ? 9.082 3.433 4.143 1.00 93.94 85 PHE A CA 1
ATOM 702 C C . PHE A 1 85 ? 9.324 2.186 3.275 1.00 93.94 85 PHE A C 1
ATOM 704 O O . PHE A 1 85 ? 8.826 1.121 3.630 1.00 93.94 85 PHE A O 1
ATOM 711 N N . VAL A 1 86 ? 10.069 2.266 2.159 1.00 93.88 86 VAL A N 1
ATOM 712 C CA . VAL A 1 86 ? 10.340 1.075 1.324 1.00 93.88 86 VAL A CA 1
ATOM 713 C C . VAL A 1 86 ? 11.310 0.095 1.979 1.00 93.88 86 VAL A C 1
ATOM 715 O O . VAL A 1 86 ? 11.417 -1.046 1.540 1.00 93.88 86 VAL A O 1
ATOM 718 N N . TYR A 1 87 ? 12.010 0.530 3.027 1.00 93.38 87 TYR A N 1
ATOM 719 C CA . TYR A 1 87 ? 12.911 -0.308 3.813 1.00 93.38 87 TYR A CA 1
ATOM 720 C C . TYR A 1 87 ? 12.216 -0.955 5.017 1.00 93.38 87 TYR A C 1
ATOM 722 O O . TYR A 1 87 ? 12.859 -1.672 5.783 1.00 93.38 87 TYR A O 1
ATOM 730 N N . ALA A 1 88 ? 10.915 -0.714 5.205 1.00 94.94 88 ALA A N 1
ATOM 731 C CA . ALA A 1 88 ? 10.147 -1.344 6.265 1.00 94.94 88 ALA A CA 1
ATOM 732 C C . ALA A 1 88 ? 9.940 -2.841 5.965 1.00 94.94 88 ALA A C 1
ATOM 734 O O . ALA A 1 88 ? 9.292 -3.212 4.987 1.00 94.94 88 ALA A O 1
ATOM 735 N N . ASP A 1 89 ? 10.475 -3.707 6.827 1.00 95.94 89 ASP A N 1
ATOM 736 C CA . ASP A 1 89 ? 10.347 -5.159 6.683 1.00 95.94 89 ASP A CA 1
ATOM 737 C C . ASP A 1 89 ? 9.012 -5.665 7.249 1.00 95.94 89 ASP A C 1
ATOM 739 O O . ASP A 1 89 ? 8.848 -5.850 8.458 1.00 95.94 89 ASP A O 1
ATOM 743 N N . LEU A 1 90 ? 8.061 -5.921 6.351 1.00 96.62 90 LEU A N 1
ATOM 744 C CA . LEU A 1 90 ? 6.773 -6.535 6.674 1.00 96.62 90 LEU A CA 1
ATOM 745 C C . LEU A 1 90 ? 6.854 -8.069 6.807 1.00 96.62 90 LEU A C 1
ATOM 747 O O . LEU A 1 90 ? 5.933 -8.668 7.358 1.00 96.62 90 LEU A O 1
ATOM 751 N N . GLY A 1 91 ? 7.928 -8.721 6.354 1.00 96.62 91 GLY A N 1
ATOM 752 C CA . GLY A 1 91 ? 7.998 -10.178 6.198 1.00 96.62 91 GLY A CA 1
ATOM 753 C C . GLY A 1 91 ? 7.119 -10.710 5.056 1.00 96.62 91 GLY A C 1
ATOM 754 O O . GLY A 1 91 ? 6.750 -9.971 4.139 1.00 96.62 91 GLY A O 1
ATOM 755 N N . ALA A 1 92 ? 6.792 -12.005 5.076 1.00 96.88 92 ALA A N 1
ATOM 756 C CA . ALA A 1 92 ? 5.956 -12.610 4.036 1.00 96.88 92 ALA A CA 1
ATOM 757 C C . ALA A 1 92 ? 4.476 -12.185 4.161 1.00 96.88 92 ALA A C 1
ATOM 759 O O . ALA A 1 92 ? 3.982 -11.973 5.275 1.00 96.88 92 ALA A O 1
ATOM 760 N N . PRO A 1 93 ? 3.732 -12.062 3.045 1.00 98.06 93 PRO A N 1
ATOM 761 C CA . PRO A 1 93 ? 2.289 -11.863 3.114 1.00 98.06 93 PRO A CA 1
ATOM 762 C C . PRO A 1 93 ? 1.602 -13.099 3.708 1.00 98.06 93 PRO A C 1
ATOM 764 O O . PRO A 1 93 ? 1.935 -14.229 3.356 1.00 98.06 93 PRO A O 1
ATOM 767 N N . ARG A 1 94 ? 0.616 -12.883 4.585 1.00 98.06 94 ARG A N 1
ATOM 768 C CA . ARG A 1 94 ? -0.196 -13.966 5.179 1.00 98.06 94 ARG A CA 1
ATOM 769 C C . ARG A 1 94 ? -1.471 -14.259 4.403 1.00 98.06 94 ARG A C 1
ATOM 771 O O . ARG A 1 94 ? -2.070 -15.314 4.567 1.00 98.06 94 ARG A O 1
ATOM 778 N N . GLU A 1 95 ? -1.891 -13.307 3.587 1.00 98.19 95 GLU A N 1
ATOM 779 C CA . GLU A 1 95 ? -3.121 -13.365 2.809 1.00 98.19 95 GLU A CA 1
ATOM 780 C C . GLU A 1 95 ? -2.765 -13.312 1.328 1.00 98.19 95 GLU A C 1
ATOM 782 O O . GLU A 1 95 ? -1.812 -12.632 0.948 1.00 98.19 95 GLU A O 1
ATOM 787 N N . ARG A 1 96 ? -3.536 -14.003 0.491 1.00 97.75 96 ARG A N 1
ATOM 788 C CA . ARG A 1 96 ? -3.499 -13.892 -0.969 1.00 97.75 96 ARG A CA 1
ATOM 789 C C . ARG A 1 96 ? -4.930 -13.737 -1.453 1.00 97.75 96 ARG A C 1
ATOM 791 O O . ARG A 1 96 ? -5.802 -14.482 -1.017 1.00 97.75 96 ARG A O 1
ATOM 798 N N . PHE A 1 97 ? -5.145 -12.797 -2.362 1.00 97.94 97 PHE A N 1
ATOM 799 C CA . PHE A 1 97 ? -6.471 -12.474 -2.873 1.00 97.94 97 PHE A CA 1
ATOM 800 C C . PHE A 1 97 ? -6.606 -12.911 -4.330 1.00 97.94 97 PHE A C 1
ATOM 802 O O . PHE A 1 97 ? -5.731 -12.593 -5.140 1.00 97.94 97 PHE A O 1
ATOM 809 N N . ALA A 1 98 ? -7.680 -13.630 -4.648 1.00 98.06 98 ALA A N 1
ATOM 810 C CA . ALA A 1 98 ? -8.134 -13.884 -6.014 1.00 98.06 98 ALA A CA 1
ATOM 811 C C . ALA A 1 98 ? -8.841 -12.653 -6.602 1.00 98.06 98 ALA A C 1
ATOM 813 O O . ALA A 1 98 ? -8.761 -12.409 -7.796 1.00 98.06 98 ALA A O 1
ATOM 814 N N . GLU A 1 99 ? -9.477 -11.849 -5.751 1.00 97.94 99 GLU A N 1
ATOM 815 C CA . GLU A 1 99 ? -10.152 -10.607 -6.127 1.00 97.94 99 GLU A CA 1
ATOM 816 C C . GLU A 1 99 ? -9.862 -9.532 -5.083 1.00 97.94 99 GLU A C 1
ATOM 818 O O . GLU A 1 99 ? -9.767 -9.827 -3.891 1.00 97.94 99 GLU A O 1
ATOM 823 N N . ILE A 1 100 ? -9.754 -8.270 -5.503 1.00 97.25 100 ILE A N 1
ATOM 824 C CA . ILE A 1 100 ? -9.381 -7.183 -4.587 1.00 97.25 100 ILE A CA 1
ATOM 825 C C . ILE A 1 100 ? -10.403 -6.964 -3.461 1.00 97.25 100 ILE A C 1
ATOM 827 O O . ILE A 1 100 ? -10.026 -6.548 -2.369 1.00 97.25 100 ILE A O 1
ATOM 831 N N . ASP A 1 101 ? -11.676 -7.302 -3.675 1.00 96.88 101 ASP A N 1
ATOM 832 C CA . ASP A 1 101 ? -12.720 -7.190 -2.650 1.00 96.88 101 ASP A CA 1
ATOM 833 C C . ASP A 1 101 ? -12.504 -8.117 -1.450 1.00 96.88 101 ASP A C 1
ATOM 835 O O . ASP A 1 101 ? -12.975 -7.826 -0.353 1.00 96.88 101 ASP A O 1
ATOM 839 N N . GLN A 1 102 ? -11.712 -9.179 -1.605 1.00 97.81 102 GLN A N 1
ATOM 840 C CA . GLN A 1 102 ? -11.305 -10.026 -0.481 1.00 97.81 102 GLN A CA 1
ATOM 841 C C . GLN A 1 102 ? -10.358 -9.304 0.487 1.00 97.81 102 GLN A C 1
ATOM 843 O O . GLN A 1 102 ? -10.211 -9.731 1.630 1.00 97.81 102 GLN A O 1
ATOM 848 N N . ALA A 1 103 ? -9.730 -8.211 0.045 1.00 97.62 103 ALA A N 1
ATOM 849 C CA . ALA A 1 103 ? -8.916 -7.347 0.890 1.00 97.62 103 ALA A CA 1
ATOM 850 C C . ALA A 1 103 ? -9.746 -6.278 1.623 1.00 97.62 103 ALA A C 1
ATOM 852 O O . ALA A 1 103 ? -9.177 -5.505 2.393 1.00 97.62 103 ALA A O 1
ATOM 853 N N . LEU A 1 104 ? -11.062 -6.179 1.384 1.00 97.44 104 LEU A N 1
ATOM 854 C CA . LEU A 1 104 ? -11.906 -5.166 2.016 1.00 97.44 104 LEU A CA 1
ATOM 855 C C . LEU A 1 104 ? -11.936 -5.367 3.537 1.00 97.44 104 LEU A C 1
ATOM 857 O O . LEU A 1 104 ? -12.282 -6.434 4.047 1.00 97.44 104 LEU A O 1
ATOM 861 N N . TRP A 1 105 ? -11.581 -4.320 4.276 1.00 95.81 105 TRP A N 1
ATOM 862 C CA . TRP A 1 105 ? -11.577 -4.353 5.729 1.00 95.81 105 TRP A CA 1
ATOM 863 C C . TRP A 1 105 ? -13.007 -4.388 6.271 1.00 95.81 105 TRP A C 1
ATOM 865 O O . TRP A 1 105 ? -13.844 -3.559 5.907 1.00 95.81 105 TRP A O 1
ATOM 875 N N . LEU A 1 106 ? -13.281 -5.329 7.181 1.00 90.94 106 LEU A N 1
ATOM 876 C CA . LEU A 1 106 ? -14.618 -5.533 7.733 1.00 90.94 106 LEU A CA 1
ATOM 877 C C . LEU A 1 106 ? -15.164 -4.236 8.352 1.00 90.94 106 LEU A C 1
ATOM 879 O O . LEU A 1 106 ? -14.526 -3.613 9.201 1.00 90.94 106 LEU A O 1
ATOM 883 N N . GLY A 1 107 ? -16.369 -3.846 7.933 1.00 84.12 107 GLY A N 1
ATOM 884 C CA . GLY A 1 107 ? -17.030 -2.630 8.413 1.00 84.12 107 GLY A CA 1
ATOM 885 C C . GLY A 1 107 ? -16.535 -1.330 7.770 1.00 84.12 107 GLY A C 1
ATOM 886 O O . GLY A 1 107 ? -16.945 -0.258 8.208 1.00 84.12 107 GLY A O 1
ATOM 887 N N . SER A 1 108 ? -15.689 -1.397 6.736 1.00 87.81 108 SER A N 1
ATOM 888 C CA . SER A 1 108 ? -15.317 -0.256 5.896 1.00 87.81 108 SER A CA 1
ATOM 889 C C . SER A 1 108 ? -15.796 -0.458 4.459 1.00 87.81 108 SER A C 1
ATOM 891 O O . SER A 1 108 ? -15.751 -1.566 3.936 1.00 87.81 108 SER A O 1
ATOM 893 N N . SER A 1 109 ? -16.228 0.616 3.797 1.00 85.75 109 SER A N 1
ATOM 894 C CA . SER A 1 109 ? -16.563 0.614 2.364 1.00 85.75 109 SER A CA 1
ATOM 895 C C . SER A 1 109 ? -15.386 0.998 1.457 1.00 85.75 109 SER A C 1
ATOM 897 O O . SER A 1 109 ? -15.496 0.876 0.239 1.00 85.75 109 SER A O 1
ATOM 899 N N . GLY A 1 110 ? -14.267 1.467 2.022 1.00 93.12 110 GLY A N 1
ATOM 900 C CA . GLY A 1 110 ? -13.164 2.053 1.247 1.00 93.12 110 GLY A CA 1
ATOM 901 C C . GLY A 1 110 ? -11.759 1.639 1.674 1.00 93.12 110 GLY A C 1
ATOM 902 O O . GLY A 1 110 ? -10.809 1.947 0.954 1.00 93.12 110 GLY A O 1
ATOM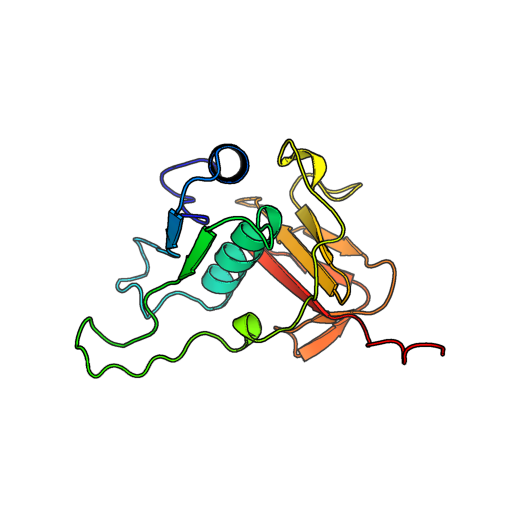 903 N N . ILE A 1 111 ? -11.608 0.952 2.813 1.00 97.88 111 ILE A N 1
ATOM 904 C CA . ILE A 1 111 ? -10.308 0.478 3.293 1.00 97.88 111 ILE A CA 1
ATOM 905 C C . ILE A 1 111 ? -10.066 -0.947 2.813 1.00 97.88 111 ILE A C 1
ATOM 907 O O . ILE A 1 111 ? -10.822 -1.856 3.140 1.00 97.88 111 ILE A O 1
ATOM 911 N N . PHE A 1 112 ? -8.953 -1.136 2.120 1.00 98.25 112 PHE A N 1
ATOM 912 C CA . PHE A 1 112 ? -8.416 -2.428 1.725 1.00 98.25 112 PHE A CA 1
ATOM 913 C C . PHE A 1 112 ? -7.140 -2.687 2.505 1.00 98.25 112 PHE A C 1
ATOM 915 O O . PHE A 1 112 ? -6.297 -1.799 2.628 1.00 98.25 112 PHE A O 1
ATOM 922 N N . ALA A 1 113 ? -6.979 -3.884 3.041 1.00 98.38 113 ALA A N 1
ATOM 923 C CA . ALA A 1 113 ? -5.878 -4.209 3.922 1.00 98.38 113 ALA A CA 1
ATOM 924 C C . ALA A 1 113 ? -5.307 -5.589 3.621 1.00 98.38 113 ALA A C 1
ATOM 926 O O . ALA A 1 113 ? -5.992 -6.478 3.124 1.00 98.38 113 ALA A O 1
ATOM 927 N N . ARG A 1 114 ? -4.023 -5.749 3.943 1.00 98.44 114 ARG A N 1
ATOM 928 C CA . ARG A 1 114 ? -3.331 -7.032 3.854 1.00 98.44 114 ARG A CA 1
ATOM 929 C C . ARG A 1 114 ? -2.391 -7.220 5.026 1.00 98.44 114 ARG A C 1
ATOM 931 O O . ARG A 1 114 ? -1.543 -6.366 5.302 1.00 98.44 114 ARG A O 1
ATOM 938 N N . ARG A 1 115 ? -2.528 -8.355 5.698 1.00 98.25 115 ARG A N 1
ATOM 939 C CA . ARG A 1 115 ? -1.681 -8.806 6.793 1.00 98.25 115 ARG A CA 1
ATOM 940 C C . ARG A 1 115 ? -0.409 -9.448 6.256 1.00 98.25 115 ARG A C 1
ATOM 942 O O . ARG A 1 115 ? -0.414 -10.254 5.322 1.00 98.25 115 ARG A O 1
ATOM 949 N N . TYR A 1 116 ? 0.677 -9.134 6.936 1.00 98.00 116 TYR A N 1
ATOM 950 C CA . TYR A 1 116 ? 1.993 -9.710 6.739 1.00 98.00 116 TYR A CA 1
ATOM 951 C C . TYR A 1 116 ? 2.494 -10.320 8.048 1.00 98.00 116 TYR A C 1
ATOM 953 O O . TYR A 1 116 ? 1.906 -10.126 9.113 1.00 98.00 116 TYR A O 1
ATOM 961 N N . GLU A 1 117 ? 3.589 -11.071 7.987 1.00 97.19 117 GLU A N 1
ATOM 962 C CA . GLU A 1 117 ? 4.222 -11.664 9.165 1.00 97.19 117 GLU A CA 1
ATOM 963 C C . GLU A 1 117 ? 4.547 -10.653 10.261 1.00 97.19 117 GLU A C 1
ATOM 965 O O . GLU A 1 117 ? 4.354 -10.964 11.437 1.00 97.19 117 GLU A O 1
ATOM 970 N N . LYS A 1 118 ? 5.020 -9.467 9.871 1.00 97.06 118 LYS A N 1
ATOM 971 C CA . LYS A 1 118 ? 5.519 -8.423 10.767 1.00 97.06 118 LYS A CA 1
ATOM 972 C C . LYS A 1 118 ? 4.707 -7.137 10.688 1.00 97.06 118 LYS A C 1
ATOM 974 O O . LYS A 1 118 ? 5.145 -6.132 11.243 1.00 97.06 118 LYS A O 1
ATOM 979 N N . GLY A 1 119 ? 3.534 -7.133 10.058 1.00 97.50 119 GLY A N 1
ATOM 980 C CA . GLY A 1 119 ? 2.743 -5.911 9.972 1.00 97.50 119 GLY A CA 1
ATOM 981 C C . GLY A 1 119 ? 1.437 -6.015 9.202 1.00 97.50 119 GLY A C 1
ATOM 982 O O . GLY A 1 119 ? 0.927 -7.093 8.903 1.00 97.50 119 GLY A O 1
ATOM 983 N N . LEU A 1 120 ? 0.898 -4.843 8.903 1.00 98.25 120 LEU A N 1
ATOM 984 C CA . LEU A 1 120 ? -0.343 -4.624 8.184 1.00 98.25 120 LEU A CA 1
ATOM 985 C C . LEU A 1 120 ? -0.128 -3.447 7.238 1.00 98.25 120 LEU A C 1
ATOM 987 O O . LEU A 1 120 ? 0.413 -2.414 7.637 1.00 98.25 120 LEU A O 1
ATOM 991 N N . ILE A 1 121 ? -0.595 -3.578 6.005 1.00 98.56 121 ILE A N 1
ATOM 992 C CA . ILE A 1 121 ? -0.817 -2.417 5.146 1.00 98.56 121 ILE A CA 1
ATOM 993 C C . ILE A 1 121 ? -2.309 -2.166 5.028 1.00 98.56 121 ILE A C 1
ATOM 995 O O . ILE A 1 121 ? -3.107 -3.103 5.057 1.00 98.56 121 ILE A O 1
ATOM 999 N N . ALA A 1 122 ? -2.671 -0.896 4.910 1.00 98.38 122 ALA A N 1
ATOM 1000 C CA . ALA A 1 122 ? -4.037 -0.461 4.686 1.00 98.38 122 ALA A CA 1
ATOM 1001 C C . ALA A 1 122 ? -4.046 0.669 3.658 1.00 98.38 122 ALA A C 1
ATOM 1003 O O . ALA A 1 122 ? -3.209 1.568 3.707 1.00 98.38 122 ALA A O 1
ATOM 1004 N N . VAL A 1 123 ? -4.995 0.623 2.735 1.00 98.25 123 VAL A N 1
ATOM 1005 C CA . VAL A 1 123 ? -5.177 1.567 1.637 1.00 98.25 123 VAL A CA 1
ATOM 1006 C C . VAL A 1 123 ? -6.616 2.046 1.679 1.00 98.25 123 VAL A C 1
ATOM 1008 O O . VAL A 1 123 ? -7.529 1.231 1.637 1.00 98.25 123 VAL A O 1
ATOM 1011 N N . ASN A 1 124 ? -6.827 3.355 1.740 1.00 97.56 124 ASN A N 1
ATOM 1012 C CA . ASN A 1 124 ? -8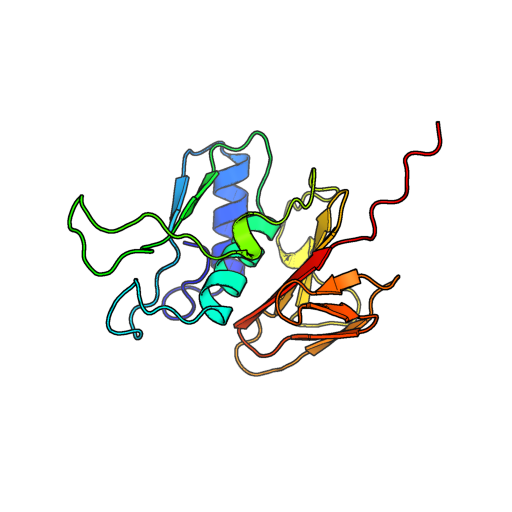.131 3.943 1.481 1.00 97.56 124 ASN A CA 1
ATOM 1013 C C . ASN A 1 124 ? -8.203 4.353 0.010 1.00 97.56 124 ASN A C 1
ATOM 1015 O O . ASN A 1 124 ? -7.559 5.318 -0.405 1.00 97.56 124 ASN A O 1
ATOM 1019 N N . ALA A 1 125 ? -8.986 3.608 -0.765 1.00 95.69 125 ALA A N 1
ATOM 1020 C CA . ALA A 1 125 ? -9.182 3.865 -2.187 1.00 95.69 125 ALA A CA 1
ATOM 1021 C C . ALA A 1 125 ? -10.306 4.880 -2.473 1.00 95.69 125 ALA A C 1
ATOM 1023 O O . ALA A 1 125 ? -10.522 5.230 -3.634 1.00 95.69 125 ALA A O 1
ATOM 1024 N N . SER A 1 126 ? -11.023 5.363 -1.448 1.00 95.12 126 SER A N 1
ATOM 1025 C CA . SER A 1 126 ? -12.042 6.400 -1.630 1.00 95.12 126 SER A CA 1
ATOM 1026 C C . SER A 1 126 ? -11.409 7.691 -2.146 1.00 95.12 126 SER A C 1
ATOM 1028 O O . SER A 1 126 ? -10.335 8.106 -1.703 1.00 95.12 126 SER A O 1
ATOM 1030 N N . LYS A 1 127 ? -12.099 8.336 -3.091 1.00 93.38 127 LYS A N 1
ATOM 1031 C CA . LYS A 1 127 ? -11.703 9.626 -3.672 1.00 93.38 127 LYS A CA 1
ATOM 1032 C C . LYS A 1 127 ? -12.147 10.817 -2.818 1.00 93.38 127 LYS A C 1
ATOM 1034 O O . LYS A 1 127 ? -11.596 11.901 -2.986 1.00 93.38 127 LYS A O 1
ATOM 1039 N N . SER A 1 128 ? -13.114 10.626 -1.920 1.00 95.12 128 SER A N 1
ATOM 1040 C CA . SER A 1 128 ? -13.738 11.709 -1.147 1.00 95.12 128 SER A CA 1
ATOM 1041 C C . SER A 1 128 ? -13.747 11.480 0.356 1.00 95.12 128 SER A C 1
ATOM 1043 O O . SER A 1 128 ? -13.685 12.449 1.109 1.00 95.12 128 SER A O 1
ATOM 1045 N N . ASP A 1 129 ? -13.781 10.227 0.804 1.00 96.50 129 ASP A N 1
ATOM 1046 C CA . ASP A 1 129 ? -14.100 9.921 2.196 1.00 96.50 129 ASP A CA 1
ATOM 1047 C C . ASP A 1 129 ? -12.867 9.465 2.967 1.00 96.50 129 ASP A C 1
ATOM 1049 O O . ASP A 1 129 ? -12.115 8.597 2.520 1.00 96.50 129 ASP A O 1
ATOM 1053 N N . SER A 1 130 ? -12.676 10.032 4.156 1.00 96.50 130 SER A N 1
ATOM 1054 C CA . SER A 1 130 ? -11.789 9.451 5.162 1.00 96.50 130 SER A CA 1
ATOM 1055 C C . SER A 1 130 ? -12.462 8.249 5.821 1.00 96.50 130 SER A C 1
ATOM 1057 O O . SER A 1 130 ? -13.682 8.210 5.974 1.00 96.50 130 SER A O 1
ATOM 1059 N N . ALA A 1 131 ? -11.663 7.290 6.277 1.00 96.38 131 ALA A N 1
ATOM 1060 C CA . ALA A 1 131 ? -12.161 6.148 7.029 1.00 96.38 131 ALA A CA 1
ATOM 1061 C C . ALA A 1 131 ? -11.228 5.799 8.195 1.00 96.38 131 ALA A C 1
ATOM 1063 O O . ALA A 1 131 ? -10.000 5.829 8.075 1.00 96.38 131 ALA A O 1
ATOM 1064 N N . GLY A 1 132 ? -11.828 5.462 9.337 1.00 95.31 132 GLY A N 1
ATOM 1065 C CA . GLY A 1 132 ? -11.111 4.981 10.511 1.00 95.31 132 GLY A CA 1
ATOM 1066 C C . GLY A 1 132 ? -10.801 3.490 10.409 1.00 95.31 132 GLY A C 1
ATOM 1067 O O . GLY A 1 132 ? -11.653 2.693 10.024 1.00 95.31 132 GLY A O 1
ATOM 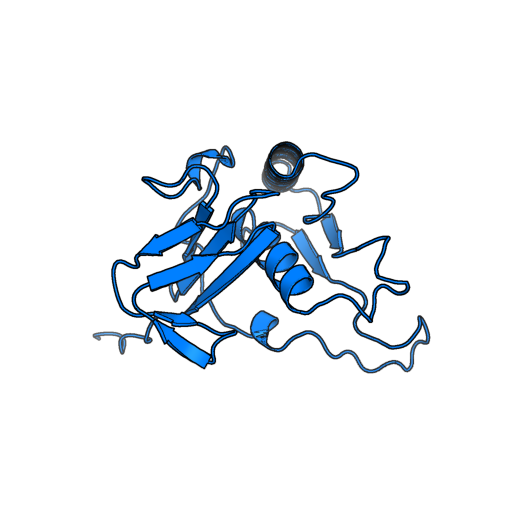1068 N N . LEU A 1 133 ? -9.593 3.113 10.815 1.00 95.69 133 LEU A N 1
ATOM 1069 C CA . LEU A 1 133 ? -9.141 1.737 10.960 1.00 95.69 133 LEU A CA 1
ATOM 1070 C C . LEU A 1 133 ? -8.810 1.483 12.430 1.00 95.69 133 LEU A C 1
ATOM 1072 O O . LEU A 1 133 ? -7.875 2.078 12.968 1.00 95.69 133 LEU A O 1
ATOM 1076 N N . ARG A 1 134 ? -9.569 0.598 13.078 1.00 96.25 134 ARG A N 1
ATOM 1077 C CA . ARG A 1 134 ? -9.244 0.087 14.415 1.00 96.25 134 ARG A CA 1
ATOM 1078 C C . ARG A 1 134 ? -8.398 -1.173 14.278 1.00 96.25 134 ARG A C 1
ATOM 1080 O O . ARG A 1 134 ? -8.755 -2.065 13.515 1.00 96.25 134 ARG A O 1
ATOM 1087 N N . LEU A 1 135 ? -7.304 -1.237 15.024 1.00 95.94 135 LEU A N 1
ATOM 1088 C CA . LEU A 1 135 ? -6.352 -2.338 14.983 1.00 95.94 135 LEU A CA 1
ATOM 1089 C C . LEU A 1 135 ? -6.641 -3.334 16.108 1.00 95.94 135 LEU A C 1
ATOM 1091 O O . LEU A 1 135 ? -7.074 -2.954 17.195 1.00 95.94 135 LEU A O 1
ATOM 1095 N N . GLU A 1 136 ? -6.391 -4.615 15.843 1.00 94.75 136 GLU A N 1
ATOM 1096 C CA . GLU A 1 136 ? -6.541 -5.694 16.833 1.00 94.75 136 GLU A CA 1
ATOM 1097 C C . GLU A 1 136 ? -5.503 -5.589 17.963 1.00 94.75 136 GLU A C 1
ATOM 1099 O O . GLU A 1 136 ? -5.748 -6.023 19.085 1.00 94.75 136 GLU A O 1
ATOM 1104 N N . GLN A 1 137 ? -4.350 -4.986 17.668 1.00 95.31 137 GLN A N 1
ATOM 1105 C CA . GLN A 1 137 ? -3.264 -4.718 18.605 1.00 95.31 137 GLN A CA 1
ATOM 1106 C C . GLN A 1 137 ? -2.550 -3.413 18.216 1.00 95.31 137 GLN A C 1
ATOM 1108 O O . GLN A 1 137 ? -2.628 -3.015 17.049 1.00 95.31 137 GLN A O 1
ATOM 1113 N N . PRO A 1 138 ? -1.815 -2.767 19.138 1.00 97.50 138 PRO A N 1
ATOM 1114 C CA . PRO A 1 138 ? -0.981 -1.626 18.790 1.00 97.50 138 PRO A CA 1
ATOM 1115 C C . PRO A 1 138 ? 0.043 -1.985 17.703 1.00 97.50 138 PRO A C 1
ATOM 1117 O O . PRO A 1 138 ? 0.782 -2.964 17.840 1.00 97.50 138 PRO A O 1
ATOM 1120 N N . LEU A 1 139 ? 0.118 -1.176 16.645 1.00 97.69 139 LEU A N 1
ATOM 1121 C CA . LEU A 1 139 ? 1.124 -1.279 15.583 1.00 97.69 139 LEU A CA 1
ATOM 1122 C C . LEU A 1 139 ? 1.864 0.053 15.431 1.00 97.69 139 LEU A C 1
ATOM 1124 O O . LEU A 1 139 ? 1.301 1.112 15.689 1.00 97.69 139 LEU A O 1
ATOM 1128 N N . TYR A 1 140 ? 3.123 0.009 15.012 1.00 97.62 140 TYR A N 1
ATOM 1129 C CA . TYR A 1 140 ? 3.938 1.189 14.750 1.00 97.62 140 TYR A CA 1
ATOM 1130 C C . TYR A 1 140 ? 3.629 1.753 13.361 1.00 97.62 140 TYR A C 1
ATOM 1132 O O . TYR A 1 140 ? 3.883 1.093 12.355 1.00 97.62 140 TYR A O 1
ATOM 1140 N N . ASP A 1 141 ? 3.073 2.959 13.300 1.00 97.44 141 ASP A N 1
ATOM 1141 C CA . ASP A 1 141 ? 2.818 3.681 12.053 1.00 97.44 141 ASP A CA 1
ATOM 1142 C C . ASP A 1 141 ? 4.119 4.314 11.556 1.00 97.44 141 ASP A C 1
ATOM 1144 O O . ASP A 1 141 ? 4.661 5.205 12.206 1.00 97.44 141 ASP A O 1
ATOM 1148 N N . VAL A 1 142 ? 4.628 3.859 10.405 1.00 95.75 142 VAL A N 1
ATOM 1149 C CA . VAL A 1 142 ? 5.927 4.325 9.884 1.00 95.75 142 VAL A CA 1
ATOM 1150 C C . VAL A 1 142 ? 5.916 5.775 9.405 1.00 95.75 142 VAL A C 1
ATOM 1152 O O . VAL A 1 142 ? 6.980 6.341 9.190 1.00 95.75 142 VAL A O 1
ATOM 1155 N N . VAL A 1 143 ? 4.738 6.369 9.198 1.00 92.44 143 VAL A N 1
ATOM 1156 C CA . VAL A 1 143 ? 4.616 7.779 8.801 1.00 92.44 143 VAL A CA 1
ATOM 1157 C C . VAL A 1 143 ? 4.505 8.663 10.030 1.00 92.44 143 VAL A C 1
ATOM 1159 O O . VAL A 1 143 ? 5.143 9.706 10.099 1.00 92.44 143 VAL A O 1
ATOM 1162 N N . ALA A 1 144 ? 3.668 8.261 10.988 1.00 94.44 144 ALA A N 1
ATOM 1163 C CA . ALA A 1 144 ? 3.472 9.019 12.221 1.00 94.44 144 ALA A CA 1
ATOM 1164 C C . ALA A 1 144 ? 4.565 8.753 13.273 1.00 94.44 144 ALA A C 1
ATOM 1166 O O . ALA A 1 144 ? 4.576 9.408 14.311 1.00 94.44 144 ALA A O 1
ATOM 1167 N N . GLU A 1 145 ? 5.437 7.775 13.022 1.00 95.19 145 GLU A N 1
ATOM 1168 C CA . GLU A 1 145 ? 6.543 7.339 13.879 1.00 95.19 145 GLU A CA 1
ATOM 1169 C C . GLU A 1 145 ? 6.128 6.995 15.319 1.00 95.19 145 GLU A C 1
ATOM 1171 O O . GLU A 1 145 ? 6.886 7.166 16.276 1.00 95.19 145 GLU A O 1
ATOM 1176 N N . GLN A 1 146 ? 4.918 6.460 15.488 1.00 96.94 146 GLN A N 1
ATOM 1177 C CA . GLN A 1 146 ? 4.344 6.158 16.797 1.00 96.94 146 GLN A CA 1
ATOM 1178 C C . GLN A 1 146 ? 3.521 4.870 16.789 1.00 96.94 146 GLN A C 1
ATOM 1180 O O . GLN A 1 146 ? 2.999 4.437 15.761 1.00 96.94 146 GLN A O 1
ATOM 1185 N N . TRP A 1 147 ? 3.371 4.268 17.969 1.00 97.62 147 TRP A N 1
ATOM 1186 C CA . TRP A 1 147 ? 2.456 3.148 18.174 1.00 97.62 147 TRP A CA 1
ATOM 1187 C C . TRP A 1 147 ? 1.014 3.651 18.200 1.00 97.62 147 TRP A C 1
ATOM 1189 O O . TRP A 1 147 ? 0.685 4.560 18.959 1.00 97.62 147 TRP A O 1
ATOM 1199 N N . VAL A 1 148 ? 0.153 3.041 17.391 1.00 97.88 148 VAL A N 1
ATOM 1200 C CA . VAL A 1 148 ? -1.260 3.396 17.272 1.00 97.88 148 VAL A CA 1
ATOM 1201 C C . VAL A 1 148 ? -2.141 2.163 17.442 1.00 97.88 148 VAL A C 1
ATOM 1203 O O . VAL A 1 148 ? -1.790 1.068 17.014 1.00 97.88 148 VAL A O 1
ATOM 1206 N N . GLU A 1 149 ? -3.310 2.345 18.052 1.00 97.81 149 GLU A N 1
ATOM 1207 C CA . GLU A 1 149 ? -4.388 1.338 18.126 1.00 97.81 149 GLU A CA 1
ATOM 1208 C C . GLU A 1 149 ? -5.520 1.633 17.133 1.00 97.81 149 GLU A C 1
ATOM 1210 O O . GLU A 1 149 ? -6.374 0.795 16.841 1.00 97.81 149 GLU A O 1
ATOM 1215 N N . LYS A 1 150 ? -5.537 2.861 16.616 1.00 97.06 150 LYS A N 1
ATOM 1216 C CA . LYS A 1 150 ? -6.463 3.340 15.599 1.00 97.06 150 LYS A CA 1
ATOM 1217 C C . LYS A 1 150 ? -5.745 4.333 14.701 1.00 97.06 150 LYS A C 1
ATOM 1219 O O . LYS A 1 150 ? -4.920 5.109 15.177 1.00 97.06 150 LYS A O 1
ATOM 1224 N N . THR A 1 151 ? -6.084 4.340 13.423 1.00 96.44 151 THR A N 1
ATOM 1225 C CA . THR A 1 151 ? -5.562 5.316 12.464 1.00 96.44 151 THR A CA 1
ATOM 1226 C C . THR A 1 151 ? -6.675 5.777 11.534 1.00 96.44 151 THR A C 1
ATOM 1228 O O . THR A 1 151 ? -7.635 5.048 11.295 1.00 96.44 151 THR A O 1
ATOM 1231 N N . GLU A 1 152 ? -6.578 7.008 11.048 1.00 96.44 152 GLU A N 1
ATOM 1232 C CA . GLU A 1 152 ? -7.478 7.546 10.032 1.00 96.44 152 GLU A CA 1
ATOM 1233 C C . GLU A 1 152 ? -6.751 7.562 8.689 1.00 96.44 152 GLU A C 1
ATOM 1235 O O . GLU A 1 152 ? -5.662 8.133 8.548 1.00 96.44 152 GLU A O 1
ATOM 1240 N N . LEU A 1 153 ? -7.372 6.947 7.687 1.00 97.56 153 LEU A N 1
ATOM 1241 C CA . LEU A 1 153 ? -6.914 7.014 6.314 1.00 97.56 153 LEU A CA 1
ATOM 1242 C C . LEU A 1 153 ? -7.750 8.061 5.580 1.00 97.56 153 LEU A C 1
ATOM 1244 O O . LEU A 1 153 ? -8.940 7.861 5.347 1.00 97.56 153 LEU A O 1
ATOM 1248 N N . LYS A 1 154 ? -7.105 9.159 5.185 1.00 97.31 154 LYS A N 1
ATOM 1249 C CA . LYS A 1 154 ? -7.655 10.177 4.277 1.00 97.31 154 LYS A CA 1
ATOM 1250 C C . LYS A 1 154 ? -7.985 9.573 2.898 1.00 97.31 154 LYS A C 1
ATOM 1252 O O . LYS A 1 154 ? -7.480 8.484 2.598 1.00 97.31 154 LYS A O 1
ATOM 1257 N N . PRO A 1 155 ? -8.750 10.270 2.042 1.00 95.88 155 PRO A N 1
ATOM 1258 C CA . PRO A 1 155 ? -8.953 9.848 0.659 1.00 95.88 155 PRO A CA 1
ATOM 1259 C C . PRO A 1 155 ? -7.625 9.599 -0.058 1.00 95.88 155 PRO A C 1
ATOM 1261 O O . PRO A 1 155 ? -6.671 10.359 0.136 1.00 95.88 155 PRO A O 1
ATOM 1264 N N . LEU A 1 156 ? -7.569 8.544 -0.875 1.00 94.31 156 LEU A N 1
ATOM 1265 C CA . LEU A 1 156 ? -6.387 8.142 -1.650 1.00 94.31 156 LEU A CA 1
ATOM 1266 C C . LEU A 1 156 ? -5.093 8.133 -0.819 1.00 94.31 156 LEU A C 1
ATOM 1268 O O . LEU A 1 156 ? -4.053 8.648 -1.234 1.00 94.31 156 LEU A O 1
ATOM 1272 N N . SER A 1 157 ? -5.166 7.570 0.387 1.00 96.81 157 SER A N 1
ATOM 1273 C CA . SER A 1 157 ? -4.029 7.472 1.300 1.00 96.81 157 SER A CA 1
ATOM 1274 C C . SER A 1 157 ? -3.831 6.047 1.790 1.00 96.81 157 SER A C 1
ATOM 1276 O O . SER A 1 157 ? -4.690 5.181 1.624 1.00 96.81 157 SER A O 1
ATOM 1278 N N . ALA A 1 158 ? -2.677 5.786 2.390 1.00 98.25 158 ALA A N 1
ATOM 1279 C CA . ALA A 1 158 ? -2.364 4.482 2.942 1.00 98.25 158 ALA A CA 1
ATOM 1280 C C . ALA A 1 158 ? -1.631 4.596 4.275 1.00 98.25 158 ALA A C 1
ATOM 1282 O O . ALA A 1 158 ? -1.172 5.671 4.679 1.00 98.25 158 ALA A O 1
ATOM 1283 N N . ARG A 1 159 ? -1.532 3.456 4.952 1.00 98.19 159 ARG A N 1
ATOM 1284 C CA . ARG A 1 159 ? -0.685 3.232 6.117 1.00 98.19 159 ARG A CA 1
ATOM 1285 C C . ARG A 1 159 ? 0.095 1.940 5.957 1.00 98.19 159 ARG A C 1
ATOM 1287 O O . ARG A 1 159 ? -0.414 0.959 5.415 1.00 98.19 159 ARG A O 1
ATOM 1294 N N . LEU A 1 160 ? 1.325 1.974 6.450 1.00 98.50 160 LEU A N 1
ATOM 1295 C CA . LEU A 1 160 ? 2.189 0.819 6.632 1.00 98.50 160 LEU A CA 1
ATOM 1296 C C . LEU A 1 160 ? 2.473 0.740 8.130 1.00 98.50 160 LEU A C 1
ATOM 1298 O O . LEU A 1 160 ? 2.989 1.685 8.726 1.00 98.50 160 LEU A O 1
ATOM 1302 N N . LEU A 1 161 ? 2.039 -0.356 8.740 1.00 98.12 161 LEU A N 1
ATOM 1303 C CA . LEU A 1 161 ? 1.976 -0.521 10.183 1.00 98.12 161 LEU A CA 1
ATOM 1304 C C . LEU A 1 161 ? 2.802 -1.746 10.579 1.00 98.12 161 LEU A C 1
ATOM 1306 O O . LEU A 1 161 ? 2.536 -2.850 10.104 1.00 98.12 161 LEU A O 1
ATOM 1310 N N . LEU A 1 162 ? 3.792 -1.572 11.450 1.00 97.75 162 LEU A N 1
ATOM 1311 C CA . LEU A 1 162 ? 4.698 -2.639 11.871 1.00 97.75 162 LEU A CA 1
ATOM 1312 C C . LEU A 1 162 ? 4.287 -3.211 13.227 1.00 97.75 162 LEU A C 1
ATOM 1314 O O . LEU A 1 162 ? 3.984 -2.493 14.177 1.00 97.75 162 LEU A O 1
ATOM 1318 N N . SER A 1 163 ? 4.292 -4.531 13.332 1.00 96.44 163 SER A N 1
ATOM 1319 C CA . SER A 1 163 ? 4.122 -5.222 14.604 1.00 96.44 163 SER A CA 1
ATOM 1320 C C . SER A 1 163 ? 5.380 -5.095 15.456 1.00 96.44 163 SER A C 1
ATOM 1322 O O . SER A 1 163 ? 6.501 -5.002 14.952 1.00 96.44 163 SER A O 1
ATOM 1324 N N . ARG A 1 164 ? 5.204 -5.138 16.777 1.00 88.62 164 ARG A N 1
ATOM 1325 C CA . ARG A 1 164 ? 6.325 -5.354 17.692 1.00 88.62 164 ARG A CA 1
ATOM 1326 C C . ARG A 1 164 ? 6.806 -6.762 17.392 1.00 88.62 164 ARG A C 1
ATOM 1328 O O . ARG A 1 164 ? 6.016 -7.689 17.552 1.00 88.62 164 ARG A O 1
ATOM 1335 N N . GLN A 1 165 ? 8.040 -6.924 16.912 1.00 72.88 165 GLN A N 1
ATOM 1336 C CA . GLN A 1 165 ? 8.612 -8.259 16.761 1.00 72.88 165 GLN A CA 1
ATOM 1337 C C . GLN A 1 165 ? 8.484 -8.945 18.121 1.00 72.88 165 GLN A C 1
ATOM 1339 O O . GLN A 1 165 ? 9.154 -8.558 19.080 1.00 72.88 165 GLN A O 1
ATOM 1344 N N . MET A 1 166 ? 7.554 -9.897 18.239 1.00 49.62 166 MET A N 1
ATOM 1345 C CA . MET A 1 166 ? 7.547 -10.752 19.409 1.00 49.62 166 MET A CA 1
ATOM 1346 C C . MET A 1 166 ? 8.869 -11.512 19.349 1.00 49.62 166 MET A C 1
ATOM 1348 O O . MET A 1 166 ? 9.165 -12.086 18.296 1.00 49.62 166 MET A O 1
ATOM 1352 N N . PRO A 1 167 ? 9.690 -11.496 20.413 1.00 44.41 167 PRO A N 1
ATOM 1353 C CA . PRO A 1 167 ? 10.841 -12.381 20.462 1.00 44.41 167 PRO A CA 1
ATOM 1354 C C . PRO A 1 167 ? 10.332 -13.795 20.180 1.00 44.41 167 PRO A C 1
ATOM 1356 O O . PRO A 1 167 ? 9.332 -14.218 20.771 1.00 44.41 167 PRO A O 1
ATOM 1359 N N . LEU A 1 168 ? 10.960 -14.477 19.216 1.00 41.75 168 LEU A N 1
ATOM 1360 C CA . LEU A 1 168 ? 10.649 -15.863 18.887 1.00 41.75 168 LEU A CA 1
ATOM 1361 C C . LEU A 1 168 ? 10.685 -16.650 20.199 1.00 41.75 168 LEU A C 1
ATOM 1363 O O . LEU A 1 168 ? 11.728 -16.731 20.848 1.00 41.75 168 LEU A O 1
ATOM 1367 N N . ARG A 1 169 ? 9.531 -17.163 20.636 1.00 40.22 169 ARG A N 1
ATOM 1368 C CA . ARG A 1 169 ? 9.503 -18.144 21.718 1.00 40.22 169 ARG A CA 1
ATOM 1369 C C . ARG A 1 169 ? 10.121 -19.414 21.135 1.00 40.22 169 ARG A C 1
ATOM 1371 O O . ARG A 1 169 ? 9.471 -20.074 20.328 1.00 40.22 169 ARG A O 1
ATOM 1378 N N . HIS A 1 170 ? 11.392 -19.647 21.455 1.00 47.94 170 HIS A N 1
ATOM 1379 C CA . HIS A 1 170 ? 12.078 -20.919 21.240 1.00 47.94 170 HIS A CA 1
ATOM 1380 C C . HIS A 1 170 ? 11.584 -21.958 22.244 1.00 47.94 170 HIS A C 1
ATOM 1382 O O . HIS A 1 170 ? 11.306 -21.562 23.401 1.00 47.94 170 HIS A O 1
#

Sequence (170 aa):
MHANEKFMDWRELMAMQIDLRDSGFRIACWAKRADSGSEWRMPIEYLLFSYCSFLLTYEPRSPHYWGGNWGQGWSSRSPFAPPAFVYADLGAPRERFAEIDQALWLGSSGIFARRYEKGLIAVNASKSDSAGLRLEQPLYDVVAEQWVEKTELKPLSARLLLSRQMPLRH